Protein AF-A0A832HA10-F1 (afdb_monomer_lite)

Secondary structure (DSSP, 8-state):
---HHHHHHHHHHHHTTT-SEEEEEEEEEE-STT-EEEEEEEEEE-HHHHHHHHHHHHHHHHHHHHHHHHHHHHHHT-

Sequence (78 aa):
MRSSVERVRRACDALMEHFDTVQIFVTRHEQAALDGTVNVAYGAGNWFARRGQVGHWCMKQDEFDKERARIEVREEES

pLDDT: mean 89.46, std 11.75, range [48.94, 98.12]

Structure (mmCIF, N/CA/C/O backbone):
data_AF-A0A832HA10-F1
#
_entry.id   AF-A0A832HA10-F1
#
loop_
_atom_site.group_PDB
_atom_site.id
_atom_site.type_symbol
_atom_site.label_atom_id
_atom_site.label_alt_id
_atom_site.label_comp_id
_atom_site.label_asym_id
_atom_site.label_entity_id
_atom_site.label_seq_id
_atom_site.pdbx_PDB_ins_code
_atom_site.Cartn_x
_atom_site.Cartn_y
_atom_site.Cartn_z
_atom_site.occupancy
_atom_site.B_iso_or_equiv
_atom_site.auth_seq_id
_atom_site.auth_comp_id
_atom_site.auth_asym_id
_atom_site.auth_atom_id
_atom_site.pdbx_PDB_model_num
ATOM 1 N N . MET A 1 1 ? 19.598 -14.929 -6.446 1.00 48.94 1 MET A N 1
ATOM 2 C CA . MET A 1 1 ? 18.398 -14.606 -5.639 1.00 48.94 1 MET A CA 1
ATOM 3 C C . MET A 1 1 ? 17.912 -13.222 -6.064 1.00 48.94 1 MET A C 1
ATOM 5 O O . MET A 1 1 ? 18.682 -12.285 -5.925 1.00 48.94 1 MET A O 1
ATOM 9 N N . ARG A 1 2 ? 16.727 -13.078 -6.687 1.00 58.31 2 ARG A N 1
ATOM 10 C CA . ARG A 1 2 ? 16.220 -11.741 -7.084 1.00 58.31 2 ARG A CA 1
ATOM 11 C C . ARG A 1 2 ? 15.938 -10.908 -5.831 1.00 58.31 2 ARG A C 1
ATOM 13 O O . ARG A 1 2 ? 15.332 -11.436 -4.898 1.00 58.31 2 ARG A O 1
ATOM 20 N N . SER A 1 3 ? 16.376 -9.649 -5.820 1.00 83.88 3 SER A N 1
ATOM 21 C CA . SER A 1 3 ? 16.191 -8.727 -4.691 1.00 83.88 3 SER A CA 1
ATOM 22 C C . SER A 1 3 ? 14.700 -8.528 -4.388 1.00 83.88 3 SER A C 1
ATOM 24 O O . SER A 1 3 ? 13.889 -8.443 -5.313 1.00 83.88 3 SER A O 1
ATOM 26 N N . SER A 1 4 ? 14.320 -8.436 -3.107 1.00 84.94 4 SER A N 1
ATOM 27 C CA . SER A 1 4 ? 12.935 -8.155 -2.688 1.00 84.94 4 SER A CA 1
ATOM 28 C C . SER A 1 4 ? 12.389 -6.884 -3.352 1.00 84.94 4 SER A C 1
ATOM 30 O O . SER A 1 4 ? 11.234 -6.850 -3.763 1.00 84.94 4 SER A O 1
ATOM 32 N N . VAL A 1 5 ? 13.250 -5.884 -3.562 1.00 87.94 5 VAL A N 1
ATOM 33 C CA . VAL A 1 5 ? 12.918 -4.632 -4.259 1.00 87.94 5 VAL A CA 1
ATOM 34 C C . VAL A 1 5 ? 12.512 -4.879 -5.713 1.00 87.94 5 VAL A C 1
ATOM 36 O O . VAL A 1 5 ? 11.544 -4.299 -6.194 1.00 87.94 5 VAL A O 1
ATOM 39 N N . GLU A 1 6 ? 13.206 -5.776 -6.416 1.00 92.88 6 GLU A N 1
ATOM 40 C CA . GLU A 1 6 ? 12.908 -6.088 -7.818 1.00 92.88 6 GLU A CA 1
ATOM 41 C C . GLU A 1 6 ? 11.542 -6.772 -7.965 1.00 92.88 6 GLU A C 1
ATOM 43 O O . GLU A 1 6 ? 10.812 -6.514 -8.921 1.00 92.88 6 GLU A O 1
ATOM 48 N N . ARG A 1 7 ? 11.167 -7.619 -6.997 1.00 93.62 7 ARG A N 1
ATOM 49 C CA . ARG A 1 7 ? 9.844 -8.258 -6.970 1.00 93.62 7 ARG A CA 1
ATOM 50 C C . ARG A 1 7 ? 8.731 -7.231 -6.772 1.00 93.62 7 ARG A C 1
ATOM 52 O O . ARG A 1 7 ? 7.757 -7.260 -7.515 1.00 93.62 7 ARG A O 1
ATOM 59 N N . VAL A 1 8 ? 8.896 -6.319 -5.811 1.00 95.69 8 VAL A N 1
ATOM 60 C CA . VAL A 1 8 ? 7.903 -5.267 -5.537 1.00 95.69 8 VAL A CA 1
ATOM 61 C C . VAL A 1 8 ? 7.782 -4.309 -6.722 1.00 95.69 8 VAL A C 1
ATOM 63 O O . VAL A 1 8 ? 6.671 -3.938 -7.087 1.00 95.69 8 VAL A O 1
ATOM 66 N N . ARG A 1 9 ? 8.896 -3.968 -7.379 1.00 95.75 9 ARG A N 1
ATOM 67 C CA . ARG A 1 9 ? 8.878 -3.145 -8.592 1.00 95.75 9 ARG A CA 1
ATOM 68 C C . ARG A 1 9 ? 8.033 -3.773 -9.701 1.00 95.75 9 ARG A C 1
ATOM 70 O O . ARG A 1 9 ? 7.123 -3.121 -10.186 1.00 95.75 9 ARG A O 1
ATOM 77 N N . ARG A 1 10 ? 8.268 -5.047 -10.037 1.00 96.50 10 ARG A N 1
ATOM 78 C CA . ARG A 1 10 ? 7.483 -5.752 -11.071 1.00 96.50 10 ARG A CA 1
ATOM 79 C C . ARG A 1 10 ? 5.991 -5.821 -10.734 1.00 96.5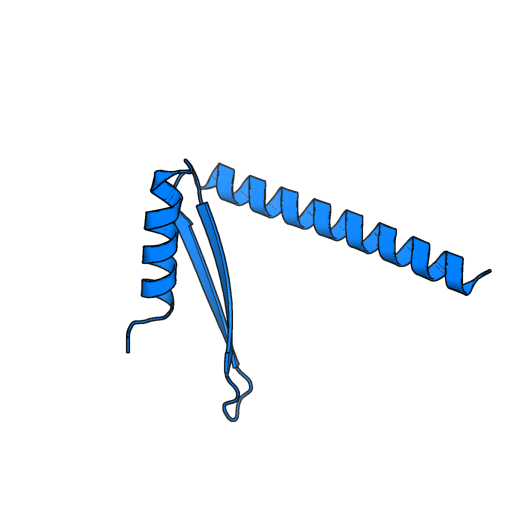0 10 ARG A C 1
ATOM 81 O O . ARG A 1 10 ? 5.163 -5.715 -11.627 1.00 96.50 10 ARG A O 1
ATOM 88 N N . ALA A 1 11 ? 5.650 -6.005 -9.458 1.00 97.25 11 ALA A N 1
ATOM 89 C CA . ALA A 1 11 ? 4.257 -5.990 -9.014 1.00 97.25 11 ALA A CA 1
ATOM 90 C C . ALA A 1 11 ? 3.624 -4.598 -9.171 1.00 97.25 11 ALA A C 1
ATOM 92 O O . ALA A 1 11 ? 2.484 -4.489 -9.610 1.00 97.25 11 ALA A O 1
ATOM 93 N N . CYS A 1 12 ? 4.370 -3.539 -8.850 1.00 97.69 12 CYS A N 1
ATOM 94 C CA . CYS A 1 12 ? 3.928 -2.165 -9.067 1.00 97.69 12 CYS A CA 1
ATOM 95 C C . CYS A 1 12 ? 3.711 -1.880 -10.556 1.00 97.69 12 CYS A C 1
ATOM 97 O O . CYS A 1 12 ? 2.664 -1.355 -10.915 1.00 97.69 12 CYS A O 1
ATOM 99 N N . ASP A 1 13 ? 4.644 -2.301 -11.414 1.00 97.44 13 ASP A N 1
ATOM 100 C CA . ASP A 1 13 ? 4.535 -2.134 -12.866 1.00 97.44 13 ASP A CA 1
ATOM 101 C C . ASP A 1 13 ? 3.259 -2.803 -13.412 1.00 97.44 13 ASP A C 1
ATOM 103 O O . ASP A 1 13 ? 2.528 -2.181 -14.174 1.00 97.44 13 ASP A O 1
AT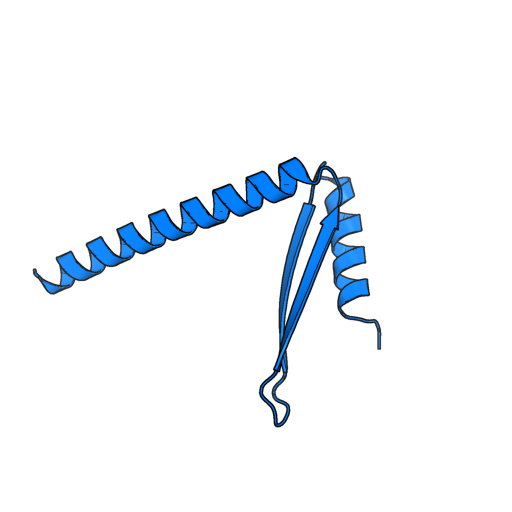OM 107 N N . ALA A 1 14 ? 2.932 -4.017 -12.953 1.00 98.12 14 ALA A N 1
ATOM 108 C CA . ALA A 1 14 ? 1.700 -4.709 -13.344 1.00 98.12 14 ALA A CA 1
ATOM 109 C C . ALA A 1 14 ? 0.423 -3.995 -12.854 1.00 98.12 14 ALA A C 1
ATOM 111 O O . ALA A 1 14 ? -0.570 -3.933 -13.570 1.00 98.12 14 ALA A O 1
ATOM 112 N N . LEU A 1 15 ? 0.426 -3.427 -11.643 1.00 98.12 15 LEU A N 1
ATOM 113 C CA . LEU A 1 15 ? -0.723 -2.667 -11.132 1.00 98.12 15 LEU A CA 1
ATOM 114 C C . LEU A 1 15 ? -0.922 -1.344 -11.884 1.00 98.12 15 LEU A C 1
ATOM 116 O O . LEU A 1 15 ? -2.056 -0.910 -12.072 1.00 98.12 15 LEU A O 1
ATOM 120 N N . MET A 1 16 ? 0.161 -0.717 -12.341 1.00 97.75 16 MET A N 1
ATOM 121 C CA . MET A 1 16 ? 0.102 0.526 -13.113 1.00 97.75 16 MET A CA 1
ATOM 122 C C . MET A 1 16 ? -0.577 0.359 -14.486 1.00 97.75 16 MET A C 1
ATOM 124 O O . MET A 1 16 ? -0.950 1.362 -15.086 1.00 97.75 16 MET A O 1
ATOM 128 N N . GLU A 1 17 ? -0.801 -0.870 -14.972 1.00 97.69 17 GLU A N 1
ATOM 129 C CA . GLU A 1 17 ? -1.642 -1.126 -16.157 1.00 97.69 17 GLU A CA 1
ATOM 130 C C . GLU A 1 17 ? -3.129 -0.817 -15.910 1.00 97.69 17 GLU A C 1
ATOM 132 O O . GLU A 1 17 ? -3.895 -0.619 -16.854 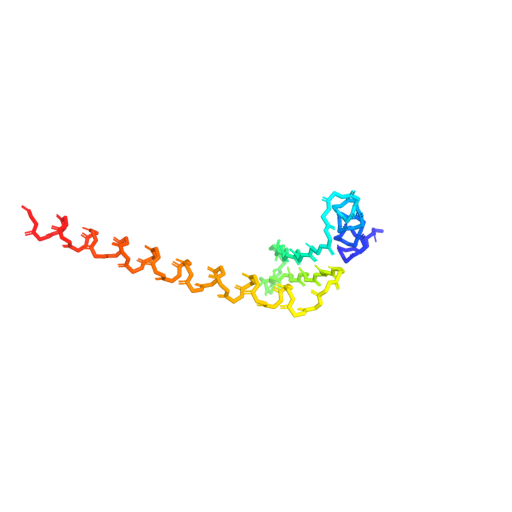1.00 97.69 17 GLU A O 1
ATOM 137 N N . HIS A 1 18 ? -3.549 -0.773 -14.643 1.00 98.00 18 HIS A N 1
ATOM 138 C CA . HIS A 1 18 ? -4.949 -0.618 -14.245 1.00 98.00 18 HIS A CA 1
ATOM 139 C C . HIS A 1 18 ? -5.209 0.620 -13.383 1.00 98.00 18 HIS A C 1
ATOM 141 O O . HIS A 1 18 ? -6.361 1.021 -13.226 1.00 98.00 18 HIS A O 1
ATOM 147 N N . PHE A 1 19 ? -4.162 1.220 -12.814 1.00 97.62 19 PHE A N 1
ATOM 148 C CA . PHE A 1 19 ? -4.274 2.335 -11.881 1.00 97.62 19 PHE A CA 1
ATOM 149 C C . PHE A 1 19 ? -3.291 3.452 -12.231 1.00 97.62 19 PHE A C 1
ATOM 151 O O . PHE A 1 19 ? -2.112 3.207 -12.471 1.00 97.62 19 PHE A O 1
ATOM 158 N N . ASP A 1 20 ? -3.748 4.703 -12.146 1.00 96.69 20 ASP A N 1
ATOM 159 C CA . ASP A 1 20 ? -2.914 5.882 -12.423 1.00 96.69 20 ASP A CA 1
ATOM 160 C C . ASP A 1 20 ? -1.808 6.100 -11.384 1.00 96.69 20 ASP A C 1
ATOM 162 O O . ASP A 1 20 ? -0.856 6.860 -11.590 1.00 96.69 20 ASP A O 1
ATOM 166 N N . THR A 1 21 ? -1.973 5.529 -10.193 1.00 97.31 21 THR A N 1
ATOM 167 C CA . THR A 1 21 ? -1.085 5.745 -9.058 1.00 97.31 21 THR A CA 1
ATOM 168 C C . THR A 1 21 ? -1.142 4.557 -8.106 1.00 97.31 21 THR A C 1
ATOM 170 O O . THR A 1 21 ? -2.215 4.150 -7.671 1.00 97.31 21 THR A O 1
ATOM 173 N N . VAL A 1 22 ? 0.031 4.025 -7.754 1.00 97.62 22 VAL A N 1
ATOM 174 C CA . VAL A 1 22 ? 0.177 2.824 -6.922 1.00 97.62 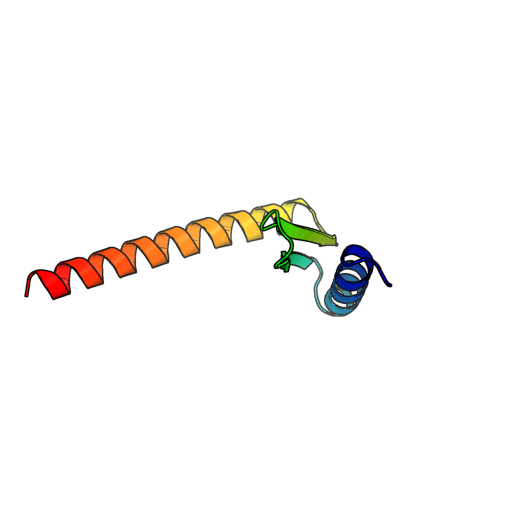22 VAL A CA 1
ATOM 175 C C . VAL A 1 22 ? 1.240 3.060 -5.855 1.00 97.62 22 VAL A C 1
ATOM 177 O O . VAL A 1 22 ? 2.337 3.531 -6.156 1.00 97.62 22 VAL A O 1
ATOM 180 N N . GLN A 1 23 ? 0.940 2.700 -4.607 1.00 97.69 23 GLN A N 1
ATOM 181 C CA . GLN A 1 23 ? 1.893 2.652 -3.498 1.00 97.69 23 GLN A CA 1
ATOM 182 C C . GLN A 1 23 ? 1.826 1.270 -2.843 1.00 97.69 23 GLN A C 1
ATOM 184 O O . GLN A 1 23 ? 0.751 0.831 -2.446 1.00 97.69 23 GLN A O 1
ATOM 189 N N . ILE A 1 24 ? 2.970 0.602 -2.700 1.00 96.94 24 ILE A N 1
ATOM 190 C CA . ILE A 1 24 ? 3.088 -0.714 -2.068 1.00 96.94 24 ILE A CA 1
ATOM 191 C C . ILE A 1 24 ? 4.009 -0.603 -0.852 1.00 96.94 24 ILE A C 1
ATOM 193 O O . ILE A 1 24 ? 5.101 -0.031 -0.938 1.00 96.94 24 ILE A O 1
ATOM 197 N N . PHE A 1 25 ? 3.574 -1.189 0.263 1.00 95.31 25 PHE A N 1
ATOM 198 C CA . PHE A 1 25 ? 4.373 -1.420 1.464 1.00 95.31 25 PHE A CA 1
ATOM 199 C C . PHE A 1 25 ? 4.421 -2.922 1.735 1.00 95.31 25 PHE A C 1
ATOM 201 O O . PHE A 1 25 ? 3.387 -3.586 1.715 1.00 95.31 25 PHE A O 1
ATOM 208 N N . VAL A 1 26 ? 5.616 -3.463 1.961 1.00 93.94 26 VAL A N 1
ATOM 209 C CA . VAL A 1 26 ? 5.824 -4.882 2.262 1.00 93.94 26 VAL A CA 1
ATOM 210 C C . VAL A 1 26 ? 6.788 -5.009 3.429 1.00 93.94 26 VAL A C 1
ATOM 212 O O . VAL A 1 26 ? 7.839 -4.366 3.444 1.00 93.94 26 VAL A O 1
ATOM 215 N N . THR A 1 27 ? 6.455 -5.886 4.368 1.00 92.38 27 THR A N 1
ATOM 216 C CA . THR A 1 27 ? 7.332 -6.300 5.460 1.00 92.38 27 THR A CA 1
ATOM 217 C C . THR A 1 27 ? 7.644 -7.789 5.319 1.00 92.38 27 THR A C 1
ATOM 219 O O . THR A 1 27 ? 6.810 -8.585 4.884 1.00 92.38 27 THR A O 1
ATOM 222 N N . ARG A 1 28 ? 8.879 -8.183 5.633 1.00 87.75 28 ARG A N 1
ATOM 223 C CA . ARG A 1 28 ? 9.287 -9.587 5.746 1.00 87.75 28 ARG A CA 1
ATOM 224 C C . ARG A 1 28 ? 10.017 -9.777 7.065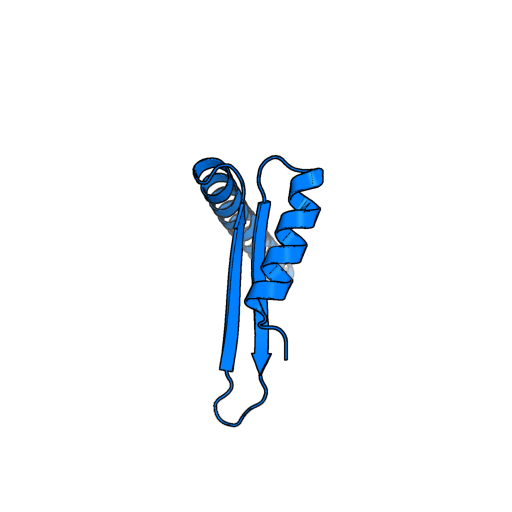 1.00 87.75 28 ARG A C 1
ATOM 226 O O . ARG A 1 28 ? 11.008 -9.097 7.319 1.00 87.75 28 ARG A O 1
ATOM 233 N N . HIS A 1 29 ? 9.544 -10.730 7.856 1.00 87.00 29 HIS A N 1
ATOM 234 C CA . HIS A 1 29 ? 10.206 -11.155 9.083 1.00 87.00 29 HIS A CA 1
ATOM 235 C C . HIS A 1 29 ? 11.290 -12.185 8.753 1.00 87.00 29 HIS A C 1
ATOM 237 O O . HIS A 1 29 ? 11.024 -13.158 8.042 1.00 87.00 29 HIS A O 1
ATOM 243 N N . GLU A 1 30 ? 12.512 -11.970 9.238 1.00 81.56 30 GLU A N 1
ATOM 244 C CA . GLU A 1 30 ? 13.622 -12.914 9.100 1.00 81.56 30 GLU A CA 1
ATOM 245 C C . GLU A 1 30 ? 14.019 -13.452 10.477 1.00 81.56 30 GLU A C 1
ATOM 247 O O . GLU A 1 30 ? 14.585 -12.726 11.289 1.00 81.56 30 GLU A O 1
ATOM 252 N N . GLN A 1 31 ? 13.769 -14.746 10.715 1.00 70.38 31 GLN A N 1
ATOM 253 C CA . GLN A 1 31 ? 14.147 -15.468 11.942 1.00 70.38 31 GLN A CA 1
ATOM 254 C C . GLN A 1 31 ? 15.665 -15.757 12.030 1.00 70.38 31 GLN A C 1
ATOM 256 O O . GLN A 1 31 ? 16.084 -16.863 12.369 1.00 70.38 31 GLN A O 1
ATOM 261 N N . ALA A 1 32 ? 16.522 -14.799 11.675 1.00 66.50 32 ALA A N 1
ATOM 262 C CA . ALA A 1 32 ? 17.955 -14.891 11.957 1.00 66.50 32 ALA A CA 1
ATOM 263 C C . ALA A 1 32 ? 18.258 -14.326 13.357 1.00 66.50 32 ALA A C 1
ATOM 265 O O . ALA A 1 32 ? 17.444 -13.602 13.917 1.00 66.50 32 ALA A O 1
ATOM 266 N N . ALA A 1 33 ? 19.444 -14.618 13.905 1.00 55.19 33 ALA A N 1
ATOM 267 C CA . ALA A 1 33 ? 19.865 -14.354 15.295 1.00 55.19 33 ALA A CA 1
ATOM 268 C C . ALA A 1 33 ? 19.754 -12.894 15.816 1.00 55.19 33 ALA A C 1
ATOM 270 O O . ALA A 1 33 ? 20.084 -12.643 16.971 1.00 55.19 33 ALA A O 1
ATOM 271 N N . LEU A 1 34 ? 19.313 -11.942 14.988 1.00 60.28 34 LEU A N 1
ATOM 272 C CA . LEU A 1 34 ? 19.093 -10.529 15.319 1.00 60.28 34 LEU A CA 1
ATOM 273 C C . LEU A 1 34 ? 17.645 -10.050 15.082 1.00 60.28 34 LEU A C 1
ATOM 275 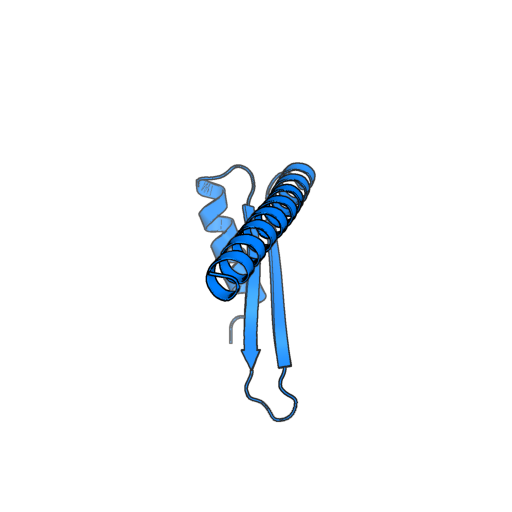O O . LEU A 1 34 ? 17.414 -8.848 15.123 1.00 60.28 34 LEU A O 1
ATOM 279 N N . ASP A 1 35 ? 16.700 -10.963 14.830 1.00 61.94 35 ASP A N 1
ATOM 280 C CA . ASP A 1 35 ? 15.254 -10.706 14.694 1.00 61.94 35 ASP A CA 1
ATOM 281 C C . ASP A 1 35 ? 14.943 -9.460 13.838 1.00 61.94 35 ASP A C 1
ATOM 283 O O . ASP A 1 35 ? 14.482 -8.411 14.292 1.00 61.94 35 ASP A O 1
ATOM 287 N N . GLY A 1 36 ? 15.310 -9.546 12.558 1.00 73.44 36 GLY A N 1
ATOM 288 C CA . GLY A 1 36 ? 15.233 -8.423 11.631 1.00 73.44 36 GLY A CA 1
ATOM 289 C C . GLY A 1 36 ? 13.871 -8.332 10.948 1.00 73.44 36 GLY A C 1
ATOM 290 O O . GLY A 1 36 ? 13.388 -9.300 10.357 1.00 73.44 36 GLY A O 1
ATOM 291 N N . THR A 1 37 ? 13.276 -7.137 10.942 1.00 85.81 37 THR A N 1
ATOM 292 C CA . THR A 1 37 ? 12.170 -6.814 10.030 1.00 85.81 37 THR A CA 1
ATOM 293 C C . THR A 1 37 ? 12.720 -6.089 8.807 1.00 85.81 37 THR A C 1
ATOM 295 O O . THR A 1 37 ? 13.237 -4.976 8.909 1.00 85.81 37 THR A O 1
ATOM 298 N N . VAL A 1 38 ? 12.599 -6.712 7.633 1.00 86.19 38 VAL A N 1
ATOM 299 C CA . VAL A 1 38 ? 12.952 -6.088 6.355 1.00 86.19 38 VAL A CA 1
ATOM 300 C C . VAL A 1 38 ? 11.731 -5.371 5.803 1.00 86.19 38 VAL A C 1
ATOM 302 O O . VAL A 1 38 ? 10.695 -5.990 5.565 1.00 86.19 38 VAL A O 1
ATOM 305 N N . ASN A 1 39 ? 11.879 -4.075 5.544 1.00 90.69 39 ASN A N 1
ATOM 306 C CA . ASN A 1 39 ? 10.830 -3.242 4.969 1.00 90.69 39 ASN A CA 1
ATOM 307 C C . ASN A 1 39 ? 11.177 -2.877 3.527 1.00 90.69 39 ASN A C 1
ATOM 309 O O . ASN A 1 39 ? 12.303 -2.478 3.225 1.00 90.69 39 ASN A O 1
ATOM 313 N N . VAL A 1 40 ? 10.197 -2.982 2.634 1.00 92.50 40 VAL A N 1
ATOM 314 C CA . VAL A 1 40 ? 10.296 -2.514 1.250 1.00 92.50 40 VAL A CA 1
ATOM 315 C C . VAL A 1 40 ? 9.090 -1.635 0.953 1.00 92.50 40 VAL A C 1
ATOM 317 O O . VAL A 1 40 ? 7.948 -2.064 1.101 1.00 92.50 40 VAL A O 1
ATOM 320 N N . ALA A 1 41 ? 9.348 -0.413 0.496 1.00 93.94 41 ALA A N 1
ATOM 321 C CA . ALA A 1 41 ? 8.324 0.503 0.013 1.00 93.94 41 ALA A CA 1
ATOM 322 C C . ALA A 1 41 ? 8.648 0.921 -1.422 1.00 93.94 41 ALA A C 1
ATOM 324 O O . ALA A 1 41 ? 9.788 1.270 -1.733 1.00 93.94 41 ALA A O 1
ATOM 325 N N . TYR A 1 42 ? 7.649 0.884 -2.300 1.00 96.12 42 TYR A N 1
ATOM 326 C CA . TYR A 1 42 ? 7.797 1.289 -3.696 1.00 96.12 42 TYR A CA 1
ATOM 327 C C . TYR A 1 42 ? 6.477 1.829 -4.239 1.00 96.12 42 TYR A C 1
ATOM 329 O O . TYR A 1 42 ? 5.411 1.335 -3.882 1.00 96.12 42 TYR A O 1
ATOM 337 N N . GLY A 1 43 ? 6.536 2.830 -5.114 1.00 96.25 43 GLY A N 1
ATOM 338 C CA . GLY A 1 43 ? 5.340 3.400 -5.722 1.00 96.25 43 GLY A CA 1
ATOM 339 C C . GLY A 1 43 ? 5.626 4.128 -7.028 1.00 96.25 43 GLY A C 1
ATOM 340 O O . GLY A 1 43 ? 6.738 4.611 -7.248 1.00 96.25 43 GLY A O 1
ATOM 341 N N . ALA A 1 44 ? 4.603 4.213 -7.873 1.00 97.50 44 ALA A N 1
ATOM 342 C CA . ALA A 1 44 ? 4.625 4.833 -9.195 1.00 97.50 44 ALA A CA 1
ATOM 343 C C . ALA A 1 44 ? 3.378 5.716 -9.410 1.00 97.50 44 ALA A C 1
ATOM 345 O O . ALA A 1 44 ? 2.435 5.690 -8.614 1.00 97.50 44 ALA A O 1
ATOM 346 N N . GLY A 1 45 ? 3.419 6.599 -10.413 1.00 96.44 45 GLY A N 1
ATOM 347 C CA . GLY A 1 45 ? 2.384 7.617 -10.654 1.00 96.44 45 GLY A CA 1
ATOM 348 C C . GLY A 1 45 ? 2.595 8.924 -9.877 1.00 96.44 45 GLY A C 1
ATOM 349 O O . GLY A 1 45 ? 3.731 9.303 -9.561 1.00 96.44 45 GLY A O 1
ATOM 350 N N . ASN A 1 46 ? 1.510 9.623 -9.535 1.00 97.62 46 ASN A N 1
ATOM 351 C CA . ASN A 1 46 ? 1.568 10.938 -8.895 1.00 97.62 46 ASN A CA 1
ATOM 352 C C . ASN A 1 46 ? 1.960 10.839 -7.409 1.00 97.62 46 ASN A C 1
ATOM 354 O O . ASN A 1 46 ? 1.275 10.217 -6.598 1.00 97.62 46 ASN A O 1
ATOM 358 N N . TRP A 1 47 ? 3.059 11.494 -7.031 1.00 95.94 47 TRP A N 1
ATOM 359 C CA . TRP A 1 47 ? 3.573 11.443 -5.659 1.00 95.94 47 TRP A CA 1
ATOM 360 C C . TRP A 1 47 ? 2.613 12.041 -4.617 1.00 95.94 47 TRP A C 1
ATOM 362 O O . TRP A 1 47 ? 2.442 11.462 -3.544 1.00 95.94 47 TRP A O 1
ATOM 372 N N . PHE A 1 48 ? 1.959 13.166 -4.927 1.00 97.38 48 PHE A N 1
ATOM 373 C CA . PHE A 1 48 ? 1.023 13.821 -4.007 1.00 97.38 48 PHE A CA 1
ATOM 374 C C . PHE A 1 48 ? -0.229 12.976 -3.777 1.00 97.38 48 PHE A C 1
ATOM 376 O O . PHE A 1 48 ? -0.671 12.862 -2.637 1.00 97.38 48 PHE A O 1
ATOM 383 N N . ALA A 1 49 ? -0.751 12.332 -4.825 1.00 96.62 49 ALA A N 1
ATOM 384 C CA . ALA A 1 49 ? -1.877 11.412 -4.715 1.00 96.62 49 ALA A CA 1
ATOM 385 C C . ALA A 1 49 ? -1.536 10.216 -3.811 1.00 96.62 49 ALA A C 1
ATOM 387 O O . ALA A 1 49 ? -2.295 9.930 -2.886 1.00 96.62 49 ALA A O 1
ATOM 388 N N . ARG A 1 50 ? -0.354 9.593 -3.979 1.00 96.81 50 ARG A N 1
ATOM 389 C CA . ARG A 1 50 ? 0.110 8.522 -3.068 1.00 96.81 50 ARG A CA 1
ATOM 390 C C . ARG A 1 50 ? 0.187 9.004 -1.630 1.00 96.81 50 ARG A C 1
ATOM 392 O O . ARG A 1 50 ? -0.340 8.357 -0.731 1.00 96.81 50 ARG A O 1
ATOM 399 N N . ARG A 1 51 ? 0.835 10.150 -1.402 1.00 96.06 51 ARG A N 1
ATOM 400 C CA . ARG A 1 51 ? 0.995 10.706 -0.054 1.00 96.06 51 ARG A CA 1
ATOM 401 C C . ARG A 1 51 ? -0.356 11.014 0.594 1.00 96.06 51 ARG A C 1
ATOM 403 O O . ARG A 1 51 ? -0.547 10.684 1.761 1.00 96.06 51 ARG A O 1
ATOM 410 N N . GLY A 1 52 ? -1.276 11.624 -0.152 1.00 96.81 52 GLY A N 1
ATOM 411 C CA . GLY A 1 52 ? -2.623 11.941 0.319 1.00 96.81 52 GLY A CA 1
ATOM 412 C C . GLY A 1 52 ? -3.424 10.686 0.662 1.00 96.81 52 GLY A C 1
ATOM 413 O O . GLY A 1 52 ? -4.010 10.617 1.738 1.00 96.81 52 GLY A O 1
ATOM 414 N N . GLN A 1 53 ? -3.379 9.667 -0.200 1.00 95.50 53 GLN A N 1
ATOM 415 C CA . GLN A 1 53 ? -4.055 8.391 0.029 1.00 95.50 53 GLN A CA 1
ATOM 416 C C . GLN A 1 53 ? -3.529 7.676 1.279 1.00 95.50 53 GLN A C 1
ATOM 418 O O . GLN A 1 53 ? -4.326 7.228 2.101 1.00 95.50 53 GLN A O 1
ATOM 423 N N . VAL A 1 54 ? -2.203 7.600 1.449 1.00 96.06 54 VAL A N 1
ATOM 424 C CA . VAL A 1 54 ? -1.582 6.985 2.635 1.00 96.06 54 VAL A CA 1
ATOM 425 C C . VAL A 1 54 ? -1.978 7.735 3.904 1.00 96.06 54 VAL A C 1
ATOM 427 O O . VAL A 1 54 ? -2.399 7.110 4.872 1.00 96.06 54 VAL A O 1
ATOM 430 N N . GLY A 1 55 ? -1.909 9.070 3.891 1.00 97.19 55 GLY A N 1
ATOM 431 C CA . GLY A 1 55 ? -2.314 9.883 5.039 1.00 97.19 55 GLY A CA 1
ATOM 432 C C . GLY A 1 55 ? -3.784 9.680 5.411 1.00 97.19 55 GLY A C 1
ATOM 433 O O . GLY A 1 55 ? -4.096 9.440 6.574 1.00 97.19 55 GLY A O 1
ATOM 434 N N . HIS A 1 56 ? -4.679 9.704 4.420 1.00 96.62 56 HIS A N 1
ATOM 435 C CA . HIS A 1 56 ? -6.105 9.456 4.634 1.00 96.62 56 HIS A CA 1
ATOM 436 C C . HIS A 1 56 ? -6.368 8.056 5.206 1.00 96.62 56 HIS A C 1
ATOM 438 O O . HIS A 1 56 ? -7.188 7.905 6.110 1.00 96.62 56 HIS A O 1
ATOM 444 N N . TRP A 1 57 ? -5.660 7.035 4.715 1.00 95.56 57 TRP A N 1
ATOM 445 C CA . TRP A 1 57 ? -5.783 5.677 5.238 1.00 95.56 57 TRP A CA 1
ATOM 446 C C . TRP A 1 57 ? -5.353 5.584 6.706 1.00 95.56 57 TRP A C 1
ATOM 448 O O . TRP A 1 57 ? -6.112 5.042 7.504 1.00 95.56 57 TRP A O 1
ATOM 458 N N . CYS A 1 58 ? -4.207 6.166 7.080 1.00 95.75 58 CYS A N 1
ATOM 459 C CA . CYS A 1 58 ? -3.754 6.204 8.475 1.00 95.75 58 CYS A CA 1
ATOM 460 C C . CYS A 1 58 ? -4.788 6.872 9.390 1.00 95.75 58 CYS A C 1
ATOM 462 O O . CYS A 1 58 ? -5.159 6.301 10.408 1.00 95.75 58 CYS A O 1
ATOM 464 N N . MET A 1 59 ? -5.320 8.033 8.991 1.00 97.06 59 MET A N 1
ATOM 465 C CA . MET A 1 59 ? -6.366 8.715 9.763 1.00 97.06 59 MET A CA 1
ATOM 466 C C . MET A 1 59 ? -7.603 7.832 9.963 1.00 97.06 59 MET A C 1
ATOM 468 O O . MET A 1 59 ? -8.168 7.799 11.052 1.00 97.06 59 MET A O 1
ATOM 472 N N . LYS A 1 60 ? -8.022 7.106 8.921 1.00 96.50 60 LYS A N 1
ATOM 473 C CA . LYS A 1 60 ? -9.184 6.218 9.004 1.00 96.50 60 LYS A CA 1
ATOM 474 C C . LYS A 1 60 ? -8.928 5.007 9.894 1.00 96.50 60 LYS A C 1
ATOM 476 O O . LYS A 1 60 ? -9.817 4.663 10.661 1.00 96.50 60 LYS A O 1
ATOM 481 N N . GLN A 1 61 ? -7.752 4.383 9.822 1.00 95.81 61 GLN A N 1
ATOM 482 C CA . GLN A 1 61 ? -7.404 3.278 10.724 1.00 95.81 61 GLN A CA 1
ATOM 483 C C . GLN A 1 61 ? -7.409 3.731 12.186 1.00 95.81 61 GLN A C 1
ATOM 485 O O . GLN A 1 61 ? -8.069 3.101 13.004 1.00 95.81 61 GLN A O 1
ATOM 490 N N . ASP A 1 62 ? -6.813 4.888 12.486 1.00 95.88 62 ASP A N 1
ATOM 491 C CA . ASP A 1 62 ? -6.834 5.457 13.837 1.00 95.88 62 ASP A CA 1
ATOM 492 C C . ASP A 1 62 ? -8.265 5.718 14.345 1.00 95.88 62 ASP A C 1
ATOM 494 O O . ASP A 1 62 ? -8.553 5.545 15.530 1.00 95.88 62 ASP A O 1
ATOM 498 N N . GLU A 1 63 ? -9.170 6.179 13.474 1.00 95.56 63 GLU A N 1
ATOM 499 C CA . GLU A 1 63 ? -10.591 6.349 13.808 1.00 95.56 63 GLU A CA 1
ATOM 500 C C . GLU A 1 63 ? -11.267 5.004 14.112 1.00 95.56 63 GLU A C 1
ATOM 502 O O . GLU A 1 63 ? -11.976 4.897 15.115 1.00 95.56 63 GLU A O 1
ATOM 507 N N . PHE A 1 64 ? -11.030 3.980 13.286 1.00 95.12 64 PHE A N 1
ATOM 508 C CA . PHE A 1 64 ? -11.580 2.637 13.488 1.00 95.12 64 PHE A CA 1
ATOM 509 C C . PHE A 1 64 ? -11.087 1.997 14.790 1.00 95.12 64 PHE A C 1
ATOM 511 O O . PHE A 1 64 ? -11.899 1.460 15.544 1.00 95.12 64 PHE A O 1
ATOM 518 N N . ASP A 1 65 ? -9.793 2.095 15.088 1.00 94.69 65 ASP A N 1
ATOM 519 C CA . ASP A 1 65 ? -9.201 1.512 16.294 1.00 94.69 65 ASP A CA 1
ATOM 520 C C . ASP A 1 65 ? -9.742 2.172 17.569 1.00 94.69 65 ASP A C 1
ATOM 522 O O . ASP A 1 65 ? -10.057 1.492 18.547 1.00 94.69 65 ASP A O 1
ATOM 526 N N . LYS A 1 66 ? -9.936 3.497 17.550 1.00 94.94 66 LYS A N 1
ATOM 527 C CA . LYS A 1 66 ? -10.554 4.223 18.672 1.00 94.94 66 LYS A CA 1
ATOM 528 C C . LYS A 1 66 ? -11.996 3.802 18.909 1.00 94.94 66 LYS A C 1
ATOM 530 O O . LYS A 1 66 ? -12.408 3.691 20.061 1.00 94.94 66 LYS A O 1
ATOM 535 N N . GLU A 1 67 ? -12.771 3.612 17.846 1.00 94.75 67 GLU A N 1
ATOM 536 C CA . GLU A 1 67 ? -14.163 3.190 17.989 1.00 94.75 67 GLU A CA 1
ATOM 537 C C . GLU A 1 67 ? -14.254 1.754 18.510 1.00 94.75 67 GLU A C 1
ATOM 539 O O . GLU A 1 67 ? -15.040 1.484 19.416 1.00 94.75 67 GLU A O 1
ATOM 544 N N . ARG A 1 68 ? -13.382 0.859 18.034 1.00 92.25 68 ARG A N 1
ATOM 545 C CA . ARG A 1 68 ? -13.266 -0.498 18.579 1.00 92.25 68 ARG A CA 1
ATOM 546 C C . ARG A 1 68 ? -12.942 -0.507 20.069 1.00 92.25 68 ARG A C 1
ATOM 548 O O . ARG A 1 68 ? -13.654 -1.157 20.826 1.00 92.25 68 ARG A O 1
ATOM 555 N N . ALA A 1 69 ? -11.944 0.265 20.495 1.00 91.56 69 ALA A N 1
ATOM 556 C CA . ALA A 1 69 ? -11.569 0.350 21.905 1.00 91.56 69 ALA A CA 1
ATOM 557 C C . ALA A 1 69 ? -12.726 0.852 22.792 1.00 91.56 69 ALA A C 1
ATOM 559 O O . ALA A 1 69 ? -12.891 0.400 23.920 1.00 91.56 69 ALA A O 1
ATOM 560 N N . ARG A 1 70 ? -13.568 1.768 22.292 1.00 90.44 70 ARG A N 1
ATOM 561 C CA . ARG A 1 70 ? -14.754 2.246 23.028 1.00 90.44 70 ARG A CA 1
ATOM 562 C C . ARG A 1 70 ? -15.832 1.181 23.180 1.00 90.44 70 ARG A C 1
ATOM 564 O O . ARG A 1 70 ? -16.516 1.178 24.200 1.00 90.44 70 ARG A O 1
ATOM 571 N N . ILE A 1 71 ? -16.030 0.345 22.162 1.00 90.31 71 ILE A N 1
ATOM 572 C CA . ILE A 1 71 ? -16.987 -0.766 22.224 1.00 90.31 71 ILE A CA 1
ATOM 573 C C . ILE A 1 71 ? -16.502 -1.786 23.256 1.00 90.31 71 ILE A C 1
ATOM 575 O O . ILE A 1 71 ? -17.273 -2.139 24.139 1.00 90.31 71 ILE A O 1
ATOM 579 N N . GLU A 1 72 ? -15.222 -2.160 23.204 1.00 86.81 72 GLU A N 1
ATOM 580 C CA . GLU A 1 72 ? -14.610 -3.109 24.147 1.00 86.81 72 GLU A CA 1
ATOM 581 C C . GLU A 1 72 ? -14.754 -2.629 25.606 1.00 86.81 72 GLU A C 1
ATOM 583 O O . GLU A 1 72 ? -15.244 -3.376 26.446 1.00 86.81 72 GLU A O 1
ATOM 588 N N . VAL A 1 73 ? -14.476 -1.349 25.900 1.00 87.06 73 VAL A N 1
ATOM 589 C CA . VAL A 1 73 ? -14.670 -0.781 27.254 1.00 87.06 73 VAL A CA 1
ATOM 590 C C . VAL A 1 73 ? -16.134 -0.836 27.711 1.00 87.06 73 VAL A C 1
ATOM 592 O O . VAL A 1 73 ? -16.407 -1.126 28.870 1.00 87.06 73 VAL A O 1
ATOM 595 N N . ARG A 1 74 ? -17.099 -0.571 26.821 1.00 78.31 74 ARG A N 1
ATOM 596 C CA . ARG A 1 74 ? -18.531 -0.612 27.176 1.00 78.31 74 ARG A CA 1
ATOM 597 C C . ARG A 1 74 ? -19.031 -2.025 27.457 1.00 78.31 74 ARG A C 1
ATOM 599 O O . ARG A 1 74 ? -19.939 -2.182 28.265 1.00 78.31 74 ARG A O 1
ATOM 606 N N . GLU A 1 75 ? -18.485 -3.022 26.768 1.00 77.31 75 GLU A N 1
ATOM 607 C CA . GLU A 1 75 ? -18.802 -4.431 27.012 1.00 77.31 75 GLU A CA 1
ATOM 608 C C . GLU A 1 75 ? -18.199 -4.926 28.333 1.00 77.31 75 GLU A C 1
ATOM 610 O O . GLU A 1 75 ? -18.823 -5.736 29.008 1.00 77.31 75 GLU A O 1
ATOM 615 N N . GLU A 1 76 ? -17.035 -4.410 28.741 1.00 72.38 76 GLU A N 1
ATOM 616 C CA . GLU A 1 76 ? -16.428 -4.713 30.047 1.00 72.38 76 GLU A CA 1
ATOM 617 C C . GLU A 1 76 ? -17.175 -4.070 31.233 1.00 72.38 76 GLU A C 1
ATOM 619 O O . GLU A 1 76 ? -17.089 -4.564 32.358 1.00 72.38 76 GLU A O 1
ATOM 624 N N . GLU A 1 77 ? -17.905 -2.975 30.998 1.00 68.88 77 GLU A N 1
ATOM 625 C CA . GLU A 1 77 ? -18.685 -2.251 32.015 1.00 68.88 77 GLU A CA 1
ATOM 626 C C . GLU A 1 77 ? -20.145 -2.740 32.167 1.00 68.88 77 GLU A C 1
ATOM 628 O O . GLU A 1 77 ? -20.846 -2.267 33.069 1.00 68.88 77 GLU A O 1
ATOM 633 N N . SER A 1 78 ? -20.615 -3.655 31.306 1.00 63.09 78 SER A N 1
ATOM 634 C CA . SER A 1 78 ? -21.989 -4.199 31.299 1.00 63.09 78 SER A CA 1
ATOM 635 C C . SER A 1 78 ? -22.107 -5.572 31.954 1.00 63.09 78 SER A C 1
ATOM 637 O O . SER A 1 78 ? -23.249 -5.860 32.387 1.00 63.09 78 SER A O 1
#

Foldseek 3Di:
DDDPQVVVVVVQVVVVVPDQKDKDWDWDFDPDPVGDIDIDIDMDHDPVVVVVVVVVVVVVVVVVVVVVVVVVVVVVVD

Radius of gyration: 17.95 Å; chains: 1; bounding box: 42×29×48 Å